Protein AF-A0A6M1T8C9-F1 (afdb_monomer_lite)

Foldseek 3Di:
DDDDDDDDDDDPDDPVDPLLVVLQVLFDFWDWDFFPPDDPLRAIWTKGKDWDDFPVLVVVLCVLVLWDKDKALDQDDPVVLVVQPDAHWEWHADPNGTITMRTRQANDDDDRQKGFNYDYRTITMITRHRVGSHDDDSVSSVVSSVSSVSVVVSVVDDD

Structure (mmCIF, N/CA/C/O backbone):
data_AF-A0A6M1T8C9-F1
#
_entry.id   AF-A0A6M1T8C9-F1
#
loop_
_atom_site.group_PDB
_atom_site.id
_atom_site.type_symbol
_atom_site.label_atom_id
_atom_site.label_alt_id
_atom_site.label_comp_id
_atom_site.label_asym_id
_atom_site.label_entity_id
_atom_site.label_seq_id
_atom_site.pdbx_PDB_ins_code
_atom_site.Cartn_x
_atom_site.Cartn_y
_atom_site.Cartn_z
_atom_site.occupancy
_atom_site.B_iso_or_equiv
_atom_site.auth_seq_id
_atom_site.auth_comp_id
_atom_site.auth_asym_id
_atom_site.auth_atom_id
_atom_site.pdbx_PDB_model_num
ATOM 1 N N . MET A 1 1 ? -17.489 -11.939 -17.399 1.00 35.53 1 MET A N 1
ATOM 2 C CA . MET A 1 1 ? -16.413 -10.933 -17.251 1.00 35.53 1 MET A CA 1
ATOM 3 C C . MET A 1 1 ? -16.174 -10.266 -18.598 1.00 35.53 1 MET A C 1
ATOM 5 O O . MET A 1 1 ? -15.927 -10.973 -19.564 1.00 35.53 1 MET A O 1
ATOM 9 N N . LYS A 1 2 ? -16.329 -8.940 -18.702 1.00 24.48 2 LYS A N 1
ATOM 10 C CA . LYS A 1 2 ? -16.014 -8.181 -19.925 1.00 24.48 2 LYS A CA 1
ATOM 11 C C . LYS A 1 2 ? -14.603 -7.609 -19.785 1.00 24.48 2 LYS A C 1
ATOM 13 O O . LYS A 1 2 ? -14.385 -6.742 -18.946 1.00 24.48 2 LYS A O 1
ATOM 18 N N . HIS A 1 3 ? -13.667 -8.097 -20.595 1.00 29.77 3 HIS A N 1
ATOM 19 C CA . HIS A 1 3 ? -12.339 -7.505 -20.734 1.00 29.77 3 HIS A CA 1
ATOM 20 C C . HIS A 1 3 ? -12.465 -6.183 -21.498 1.00 29.77 3 HIS A C 1
ATOM 22 O O . HIS A 1 3 ? -12.778 -6.169 -22.686 1.00 29.77 3 HIS A O 1
ATOM 28 N N . SER A 1 4 ? -12.275 -5.068 -20.794 1.00 25.89 4 SER A N 1
ATOM 29 C CA . SER A 1 4 ? -12.156 -3.742 -21.397 1.00 25.89 4 SER A CA 1
ATOM 30 C C . SER A 1 4 ? -10.699 -3.519 -21.789 1.00 25.89 4 SER A C 1
ATOM 32 O O . SER A 1 4 ? -9.836 -3.310 -20.937 1.00 25.89 4 SER A O 1
ATOM 34 N N . SER A 1 5 ? -10.419 -3.612 -23.084 1.00 34.19 5 SER A N 1
ATOM 35 C CA . SER A 1 5 ? -9.129 -3.281 -23.680 1.00 34.19 5 SER A CA 1
ATOM 36 C C . SER A 1 5 ? -8.913 -1.765 -23.596 1.00 34.19 5 SER A C 1
ATOM 38 O O . SER A 1 5 ? -9.526 -0.991 -24.335 1.00 34.19 5 SER A O 1
ATOM 40 N N . LYS A 1 6 ? -8.047 -1.318 -22.679 1.00 33.34 6 LYS A N 1
ATOM 41 C CA . LYS A 1 6 ? -7.634 0.089 -22.583 1.00 33.34 6 LYS A CA 1
ATOM 42 C C . LYS A 1 6 ? -6.724 0.440 -23.767 1.00 33.34 6 LYS A C 1
ATOM 44 O O . LYS A 1 6 ? -5.654 -0.138 -23.929 1.00 33.34 6 LYS A O 1
ATOM 49 N N . LYS A 1 7 ? -7.153 1.405 -24.588 1.00 33.34 7 LYS A N 1
ATOM 50 C CA . LYS A 1 7 ? -6.298 2.106 -25.560 1.00 33.34 7 LYS A CA 1
ATOM 51 C C . LYS A 1 7 ? -5.285 2.966 -24.797 1.00 33.34 7 LYS A C 1
ATOM 53 O O . LYS A 1 7 ? -5.693 3.763 -23.956 1.00 33.34 7 LYS A O 1
ATOM 58 N N . ILE A 1 8 ? -3.997 2.822 -25.108 1.00 42.84 8 ILE A N 1
ATOM 59 C CA . ILE A 1 8 ? -2.903 3.614 -24.527 1.00 42.84 8 ILE A CA 1
ATOM 60 C C . ILE A 1 8 ? -2.451 4.642 -25.573 1.00 42.84 8 ILE A C 1
ATOM 62 O O . ILE A 1 8 ? -2.119 4.278 -26.700 1.00 42.84 8 ILE A O 1
ATOM 66 N N . GLY A 1 9 ? -2.509 5.927 -25.213 1.00 33.22 9 GLY A N 1
ATOM 67 C CA . GLY A 1 9 ? -2.039 7.044 -26.033 1.00 33.22 9 GLY A CA 1
ATOM 68 C C . GLY A 1 9 ? -0.541 7.277 -25.837 1.00 33.22 9 GLY A C 1
ATOM 69 O O . GLY A 1 9 ? -0.069 7.347 -24.706 1.00 33.22 9 GLY A O 1
ATOM 70 N N . TYR A 1 10 ? 0.193 7.389 -26.943 1.00 40.75 10 TYR A N 1
ATOM 71 C CA . TYR A 1 10 ? 1.630 7.652 -26.971 1.00 40.75 10 TYR A CA 1
ATOM 72 C C . TYR A 1 10 ? 1.896 9.157 -26.822 1.00 40.75 10 TYR A C 1
ATOM 74 O O . TYR A 1 10 ? 1.686 9.924 -27.759 1.00 40.75 10 TYR A O 1
ATOM 82 N N . GLY A 1 11 ? 2.359 9.572 -25.642 1.00 33.78 11 GLY A N 1
ATOM 83 C CA . GLY A 1 11 ? 2.931 10.894 -25.377 1.00 33.78 11 GLY A CA 1
ATOM 84 C C . GLY A 1 11 ? 4.363 10.737 -24.865 1.00 33.78 11 GLY A C 1
ATOM 85 O O . GLY A 1 11 ? 4.616 9.888 -24.009 1.00 33.78 11 GLY A O 1
ATOM 86 N N . ALA A 1 12 ? 5.284 11.499 -25.455 1.00 37.22 12 ALA A N 1
ATOM 87 C CA . ALA A 1 12 ? 6.736 11.410 -25.306 1.00 37.22 12 ALA A CA 1
ATOM 88 C C . ALA A 1 12 ? 7.209 11.310 -23.842 1.00 37.22 12 ALA A C 1
ATOM 90 O O . ALA A 1 12 ? 6.843 12.135 -23.012 1.00 37.22 12 ALA A O 1
ATOM 91 N N . GLY A 1 13 ? 8.041 10.303 -23.548 1.00 43.50 13 GLY A N 1
ATOM 92 C CA . GLY A 1 13 ? 8.655 10.092 -22.229 1.00 43.50 13 GLY A CA 1
ATOM 93 C C . GLY A 1 13 ? 8.829 8.626 -21.819 1.00 43.50 13 GLY A C 1
ATOM 94 O O . GLY A 1 13 ? 9.592 8.336 -20.902 1.00 43.50 13 GLY A O 1
ATOM 95 N N . LEU A 1 14 ? 8.183 7.688 -22.515 1.00 48.03 14 LEU A N 1
ATOM 96 C CA . LEU A 1 14 ? 8.460 6.263 -22.357 1.00 48.03 14 LEU A CA 1
ATOM 97 C C . LEU A 1 14 ? 9.531 5.828 -23.358 1.00 48.03 14 LEU A C 1
ATOM 99 O O . LEU A 1 14 ? 9.243 5.666 -24.543 1.00 48.03 14 LEU A O 1
ATOM 103 N N . GLU A 1 15 ? 10.722 5.490 -22.875 1.00 50.66 15 GLU A N 1
ATOM 104 C CA . GLU A 1 15 ? 11.408 4.320 -23.429 1.00 50.66 15 GLU A CA 1
ATOM 105 C C . GLU A 1 15 ? 10.578 3.093 -23.018 1.00 50.66 15 GLU A C 1
ATOM 107 O O . GLU A 1 15 ? 10.900 2.385 -22.068 1.00 50.66 15 GLU A O 1
ATOM 112 N N . TYR A 1 16 ? 9.430 2.892 -23.676 1.00 57.94 16 TYR A N 1
ATOM 113 C CA . TYR A 1 16 ? 8.611 1.687 -23.534 1.00 57.94 16 TYR A CA 1
ATOM 114 C C . TYR A 1 16 ? 9.325 0.577 -24.297 1.00 57.94 16 TYR A C 1
ATOM 116 O O . TYR A 1 16 ? 8.931 0.200 -25.403 1.00 57.94 16 TYR A O 1
ATOM 124 N N . SER A 1 17 ? 10.455 0.127 -23.754 1.00 67.88 17 SER A N 1
ATOM 125 C CA . SER A 1 17 ? 11.139 -1.037 -24.295 1.00 67.88 17 SER A CA 1
ATOM 126 C C . SER A 1 17 ? 10.184 -2.231 -24.232 1.00 67.88 17 SER A C 1
ATOM 128 O O . SER A 1 17 ? 9.310 -2.314 -23.362 1.00 67.88 17 SER A O 1
ATOM 130 N N . SER A 1 18 ? 10.332 -3.159 -25.177 1.00 77.06 18 SER A N 1
ATOM 131 C CA . SER A 1 18 ? 9.607 -4.433 -25.138 1.00 77.06 18 SER A CA 1
ATOM 132 C C . SER A 1 18 ? 9.794 -5.130 -23.789 1.00 77.06 18 SER A C 1
ATOM 134 O O . SER A 1 18 ? 8.830 -5.634 -23.229 1.00 77.06 18 SER A O 1
ATOM 136 N N . GLU A 1 19 ? 10.996 -5.037 -23.222 1.00 82.38 19 GLU A N 1
ATOM 137 C CA . GLU A 1 19 ? 11.353 -5.565 -21.906 1.00 82.38 19 GLU A CA 1
ATOM 138 C C . GLU A 1 19 ? 10.519 -4.964 -20.763 1.00 82.38 19 GLU A C 1
ATOM 140 O O . GLU A 1 19 ? 9.981 -5.703 -19.938 1.00 82.38 19 GLU A O 1
ATOM 145 N N . LEU A 1 20 ? 10.352 -3.637 -20.725 1.00 82.75 20 LEU A N 1
ATOM 146 C CA . LEU A 1 20 ? 9.554 -2.974 -19.689 1.00 82.75 20 LEU A CA 1
ATOM 147 C C . LEU A 1 20 ? 8.096 -3.439 -19.749 1.00 82.75 20 LEU A C 1
ATOM 149 O O . LEU A 1 20 ? 7.484 -3.725 -18.720 1.00 82.75 20 LEU A O 1
ATOM 153 N N . ARG A 1 21 ? 7.552 -3.564 -20.963 1.00 82.12 21 ARG A N 1
ATOM 154 C CA . ARG A 1 21 ? 6.189 -4.055 -21.180 1.00 82.12 21 ARG A CA 1
ATOM 155 C C . ARG A 1 21 ? 6.034 -5.519 -20.772 1.00 82.12 21 ARG A C 1
ATOM 157 O O . ARG A 1 21 ? 5.098 -5.836 -20.051 1.00 82.12 21 ARG A O 1
ATOM 164 N N . GLU A 1 22 ? 6.950 -6.389 -21.188 1.00 87.81 22 GLU A N 1
ATOM 165 C CA . GLU A 1 22 ? 6.932 -7.818 -20.844 1.00 87.81 22 GLU A CA 1
ATOM 166 C C . GLU A 1 22 ? 7.002 -8.057 -19.334 1.00 87.81 22 GLU A C 1
ATOM 168 O O . GLU A 1 22 ? 6.397 -8.999 -18.820 1.00 87.81 22 GLU A O 1
ATOM 173 N N . LYS A 1 23 ? 7.736 -7.208 -18.611 1.00 88.50 23 LYS A N 1
ATOM 174 C CA . LYS A 1 23 ? 7.819 -7.254 -17.149 1.00 88.50 23 LYS A CA 1
ATOM 175 C C . LYS A 1 23 ? 6.569 -6.695 -16.487 1.00 88.50 23 LYS A C 1
ATOM 177 O O . LYS A 1 23 ? 6.067 -7.311 -15.554 1.00 88.50 23 LYS A O 1
ATOM 182 N N . LEU A 1 24 ? 6.028 -5.586 -16.989 1.00 88.75 24 LEU A N 1
ATOM 183 C CA . LEU A 1 24 ? 4.773 -5.030 -16.482 1.00 88.75 24 LEU A CA 1
ATOM 184 C C . LEU A 1 24 ? 3.597 -5.997 -16.681 1.00 88.75 24 LEU A C 1
ATOM 186 O O . LEU A 1 24 ? 2.758 -6.111 -15.797 1.00 88.75 24 LEU A O 1
ATOM 190 N N . ASP A 1 25 ? 3.557 -6.729 -17.797 1.00 89.88 25 ASP A N 1
ATOM 191 C CA . ASP A 1 25 ? 2.519 -7.731 -18.082 1.00 89.88 25 ASP A CA 1
ATOM 192 C C . ASP A 1 25 ? 2.554 -8.925 -17.097 1.00 89.88 25 ASP A C 1
ATOM 194 O O . ASP A 1 25 ? 1.596 -9.697 -17.024 1.00 89.88 25 ASP A O 1
ATOM 198 N N . GLN A 1 26 ? 3.634 -9.084 -16.319 1.00 92.56 26 GLN A N 1
ATOM 199 C CA . GLN A 1 26 ? 3.723 -10.067 -15.231 1.00 92.56 26 GLN A CA 1
ATOM 200 C C . GLN A 1 26 ? 3.116 -9.549 -13.921 1.00 92.56 26 GLN A C 1
ATOM 202 O O . GLN A 1 26 ? 2.774 -10.363 -13.056 1.00 92.56 26 GLN A O 1
ATOM 207 N N . CYS A 1 27 ? 2.966 -8.229 -13.770 1.00 90.62 27 CYS A N 1
ATOM 208 C CA . CYS A 1 27 ? 2.309 -7.644 -12.612 1.00 90.62 27 CYS A CA 1
ATOM 209 C C . CYS A 1 27 ? 0.808 -7.962 -12.644 1.00 90.62 27 CYS A C 1
ATOM 211 O O . CYS A 1 27 ? 0.119 -7.788 -13.649 1.00 90.62 27 CYS A O 1
ATOM 213 N N . ARG A 1 28 ? 0.286 -8.427 -11.514 1.00 89.50 28 ARG A N 1
ATOM 214 C CA . ARG A 1 28 ? -1.130 -8.724 -11.287 1.00 89.50 28 ARG A CA 1
ATOM 215 C C . ARG A 1 28 ? -1.875 -7.541 -10.690 1.00 89.50 28 ARG A C 1
ATOM 217 O O . ARG A 1 28 ? -3.022 -7.320 -11.072 1.00 89.50 28 ARG A O 1
ATOM 224 N N . TYR A 1 29 ? -1.260 -6.829 -9.744 1.00 89.00 29 TYR A N 1
ATOM 225 C CA . TYR A 1 29 ? -1.916 -5.717 -9.047 1.00 89.00 29 TYR A CA 1
ATOM 226 C C . TYR A 1 29 ? -1.466 -4.362 -9.577 1.00 89.00 29 TYR A C 1
ATOM 228 O O . TYR A 1 29 ? -2.289 -3.453 -9.701 1.00 89.00 29 TYR A O 1
ATOM 236 N N . PHE A 1 30 ? -0.182 -4.225 -9.913 1.00 90.94 30 PHE A N 1
ATOM 237 C CA . PHE A 1 30 ? 0.344 -2.965 -10.422 1.00 90.94 30 PHE A CA 1
ATOM 238 C C . PHE A 1 30 ? 0.027 -2.763 -11.902 1.00 90.94 30 PHE A C 1
ATOM 240 O O . PHE A 1 30 ? 0.194 -3.654 -12.731 1.00 90.94 30 PHE A O 1
ATOM 247 N N . TYR A 1 31 ? -0.382 -1.547 -12.245 1.00 89.88 31 TYR A N 1
ATOM 248 C CA . TYR A 1 31 ? -0.619 -1.108 -13.610 1.00 89.88 31 TYR A CA 1
ATOM 249 C C . TYR A 1 31 ? -0.063 0.296 -13.829 1.00 89.88 31 TYR A C 1
ATOM 251 O O . TYR A 1 31 ? 0.050 1.106 -12.910 1.00 89.88 31 TYR A O 1
ATOM 259 N N . LEU A 1 32 ? 0.238 0.611 -15.085 1.00 88.50 32 LEU A N 1
ATOM 260 C CA . LEU A 1 32 ? 0.682 1.944 -15.459 1.00 88.50 32 LEU A CA 1
ATOM 261 C C . LEU A 1 32 ? -0.520 2.862 -15.700 1.00 88.50 32 LEU A C 1
ATOM 263 O O . LEU A 1 32 ? -1.339 2.624 -16.594 1.00 88.50 32 LEU A O 1
ATOM 267 N N . LYS A 1 33 ? -0.627 3.939 -14.929 1.00 85.88 33 LYS A N 1
ATOM 268 C CA . LYS A 1 33 ? -1.546 5.039 -15.209 1.00 85.88 33 LYS A CA 1
ATOM 269 C C . LYS A 1 33 ? -0.854 6.024 -16.146 1.00 85.88 33 LYS A C 1
ATOM 271 O O . LYS A 1 33 ? 0.168 6.614 -15.805 1.00 85.88 33 LYS A O 1
ATOM 276 N N . SER A 1 34 ? -1.426 6.186 -17.337 1.00 74.88 34 SER A N 1
ATOM 277 C CA . SER A 1 34 ? -0.958 7.158 -18.323 1.00 74.88 34 SER A CA 1
ATOM 278 C C . SER A 1 34 ? -1.185 8.600 -17.852 1.00 74.88 34 SER A C 1
ATOM 280 O O . SER A 1 34 ? -2.177 8.862 -17.157 1.00 74.88 34 SER A O 1
ATOM 282 N N . PRO A 1 35 ? -0.330 9.541 -18.286 1.00 75.25 35 PRO A N 1
ATOM 283 C CA . PRO A 1 35 ? -0.509 10.955 -18.001 1.00 75.25 35 PRO A CA 1
ATOM 284 C C . PRO A 1 35 ? -1.843 11.464 -18.551 1.00 75.25 35 PRO A C 1
ATOM 286 O O . PRO A 1 35 ? -2.256 11.122 -19.663 1.00 75.25 35 PRO A O 1
ATOM 289 N N . ARG A 1 36 ? -2.538 12.297 -17.772 1.00 64.44 36 ARG A N 1
ATOM 290 C CA . ARG A 1 36 ? -3.797 12.936 -18.180 1.00 64.44 36 ARG A CA 1
ATOM 291 C C . ARG A 1 36 ? -3.482 14.227 -18.930 1.00 64.44 36 ARG A C 1
ATOM 293 O O . ARG A 1 36 ? -3.796 15.291 -18.427 1.00 64.44 36 ARG A O 1
ATOM 300 N N . GLY A 1 37 ? -2.829 14.102 -20.088 1.00 57.66 37 GLY A N 1
ATOM 301 C CA . GLY A 1 37 ? -2.229 15.208 -20.841 1.00 57.66 37 GLY A CA 1
ATOM 302 C C . GLY A 1 37 ? -2.920 16.564 -20.657 1.00 57.66 37 GLY A C 1
ATOM 303 O O . GLY A 1 37 ? -4.017 16.783 -21.165 1.00 57.66 37 GLY A O 1
ATOM 304 N N . GLY A 1 38 ? -2.255 17.457 -19.927 1.00 56.28 38 GLY A N 1
ATOM 305 C CA . GLY A 1 38 ? -2.692 18.835 -19.709 1.00 56.28 38 GLY A CA 1
ATOM 306 C C . GLY A 1 38 ? -1.630 19.718 -19.050 1.00 56.28 38 GLY A C 1
ATOM 307 O O . GLY A 1 38 ? -1.652 20.934 -19.241 1.00 56.28 38 GLY A O 1
ATOM 308 N N . HIS A 1 39 ? -0.659 19.131 -18.345 1.00 53.28 39 HIS A N 1
ATOM 309 C CA . HIS A 1 39 ? 0.408 19.862 -17.666 1.00 53.28 39 HIS A CA 1
ATOM 310 C C . HIS A 1 39 ? 1.796 19.267 -17.942 1.00 53.28 39 HIS A C 1
ATOM 312 O O . HIS A 1 39 ? 1.957 18.063 -18.121 1.00 53.28 39 HIS A O 1
ATOM 318 N N . PHE A 1 40 ? 2.829 20.120 -17.912 1.00 50.84 40 PHE A N 1
ATOM 319 C CA . PHE A 1 40 ? 4.247 19.744 -18.067 1.00 50.84 40 PHE A CA 1
ATOM 320 C C . PHE A 1 40 ? 4.749 18.729 -17.017 1.00 50.84 40 PHE A C 1
ATOM 322 O O . PHE A 1 40 ? 5.853 18.213 -17.156 1.00 50.84 40 PHE A O 1
ATOM 329 N N . ASN A 1 41 ? 3.923 18.422 -16.010 1.00 53.44 41 ASN A N 1
ATOM 330 C CA . ASN A 1 41 ? 4.202 17.501 -14.916 1.00 53.44 41 ASN A CA 1
ATOM 331 C C . ASN A 1 41 ? 3.307 16.241 -14.931 1.00 53.44 41 ASN A C 1
ATOM 333 O O . ASN A 1 41 ? 3.211 15.541 -13.924 1.00 53.44 41 ASN A O 1
ATOM 337 N N . ASP A 1 42 ? 2.629 15.933 -16.038 1.00 63.62 42 ASP A N 1
ATOM 338 C CA . ASP A 1 42 ? 1.867 14.688 -16.126 1.00 63.62 42 ASP A CA 1
ATOM 339 C C . ASP A 1 42 ? 2.805 13.547 -16.526 1.00 63.62 42 ASP A C 1
ATOM 341 O O . ASP A 1 42 ? 3.155 13.374 -17.695 1.00 63.62 42 ASP A O 1
ATOM 345 N N . GLY A 1 43 ? 3.232 12.779 -15.532 1.00 72.38 43 GLY A N 1
ATOM 346 C CA . GLY A 1 43 ? 4.038 11.584 -15.707 1.00 72.38 43 GLY A CA 1
ATOM 347 C C . GLY A 1 43 ? 3.255 10.284 -15.763 1.00 72.38 43 GLY A C 1
ATOM 348 O O . GLY A 1 43 ? 2.029 10.256 -15.638 1.00 72.38 43 GLY A O 1
ATOM 349 N N . TYR A 1 44 ? 3.990 9.185 -15.923 1.00 80.56 44 TYR A N 1
ATOM 350 C CA . TYR A 1 44 ? 3.445 7.851 -15.700 1.00 80.56 44 TYR A CA 1
ATOM 351 C C . TYR A 1 44 ? 3.536 7.490 -14.218 1.00 80.56 44 TYR A C 1
ATOM 353 O O . TYR A 1 44 ? 4.573 7.696 -13.594 1.00 80.56 44 TYR A O 1
ATOM 361 N N . GLU A 1 45 ? 2.470 6.905 -13.678 1.00 86.62 45 GLU A N 1
ATOM 362 C CA . GLU A 1 45 ? 2.437 6.388 -12.306 1.00 86.62 45 GLU A CA 1
ATOM 363 C C . GLU A 1 45 ? 2.254 4.867 -12.343 1.00 86.62 45 GLU A C 1
ATOM 365 O O . GLU A 1 45 ? 1.357 4.365 -13.025 1.00 86.62 45 GLU A O 1
ATOM 370 N N . LEU A 1 46 ? 3.087 4.130 -11.614 1.00 89.12 46 LEU A N 1
ATOM 371 C CA . LEU A 1 46 ? 2.921 2.701 -11.368 1.00 89.12 46 LEU A CA 1
ATOM 372 C C . LEU A 1 46 ? 2.026 2.541 -10.140 1.00 89.12 46 LEU A C 1
ATOM 374 O O 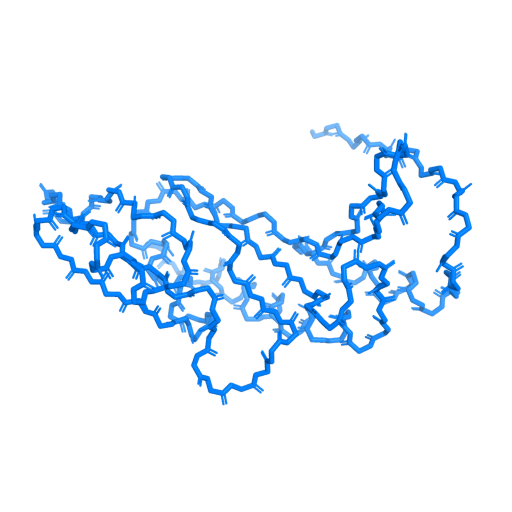. LEU A 1 46 ? 2.437 2.873 -9.034 1.00 89.12 46 LEU A O 1
ATOM 378 N N . ILE A 1 47 ? 0.792 2.084 -10.331 1.00 90.62 47 ILE A N 1
ATOM 379 C CA . ILE A 1 47 ? -0.250 2.099 -9.297 1.00 90.62 47 ILE A CA 1
ATOM 380 C C . ILE A 1 47 ? -0.737 0.687 -9.020 1.00 90.62 47 ILE A C 1
ATOM 382 O O . ILE A 1 47 ? -1.022 -0.037 -9.968 1.00 90.62 47 ILE A O 1
ATOM 386 N N . ALA A 1 48 ? -0.926 0.337 -7.749 1.00 91.25 48 ALA A N 1
ATOM 387 C CA . ALA A 1 48 ? -1.772 -0.787 -7.357 1.00 91.25 48 ALA A CA 1
ATOM 388 C C . ALA A 1 48 ? -2.952 -0.286 -6.522 1.00 91.25 48 ALA A C 1
ATOM 390 O O . ALA A 1 48 ? -2.764 0.388 -5.512 1.00 91.25 48 ALA A O 1
ATOM 391 N N . ASP A 1 49 ? -4.157 -0.644 -6.955 1.00 91.19 49 ASP A N 1
ATOM 392 C CA . ASP A 1 49 ? -5.406 -0.420 -6.231 1.00 91.19 49 ASP A CA 1
ATOM 393 C C . ASP A 1 49 ? -5.875 -1.763 -5.694 1.00 91.19 49 ASP A C 1
ATOM 395 O O . ASP A 1 49 ? -6.276 -2.635 -6.469 1.00 91.19 49 ASP A O 1
ATOM 399 N N . ILE A 1 50 ? -5.795 -1.948 -4.379 1.00 89.38 50 ILE A N 1
ATOM 400 C CA . ILE A 1 50 ? -6.093 -3.235 -3.762 1.00 89.38 50 ILE A CA 1
ATOM 401 C C . ILE A 1 50 ? -7.317 -3.072 -2.871 1.00 89.38 50 ILE A C 1
ATOM 403 O O . ILE A 1 50 ? -7.301 -2.318 -1.900 1.00 89.38 50 ILE A O 1
ATOM 407 N N . VAL A 1 51 ? -8.381 -3.775 -3.247 1.00 90.31 51 VAL A N 1
ATOM 408 C CA . VAL A 1 51 ? -9.651 -3.800 -2.520 1.00 90.31 51 VAL A CA 1
ATOM 409 C C . VAL A 1 51 ? -9.587 -4.854 -1.421 1.00 90.31 51 VAL A C 1
ATOM 411 O O . VAL A 1 51 ? -9.049 -5.943 -1.641 1.00 90.31 51 VAL A O 1
ATOM 414 N N . TYR A 1 52 ? -10.166 -4.541 -0.268 1.00 88.19 52 TYR A N 1
ATOM 415 C CA . TYR A 1 52 ? -10.370 -5.471 0.842 1.00 88.19 52 TYR A CA 1
ATOM 416 C C . TYR A 1 52 ? -11.830 -5.464 1.298 1.00 88.19 52 TYR A C 1
ATOM 418 O O . TYR A 1 52 ? -12.591 -4.541 1.032 1.00 88.19 52 TYR A O 1
ATOM 426 N N . GLU A 1 53 ? -12.222 -6.532 1.978 1.00 88.75 53 GLU A N 1
ATOM 427 C CA . GLU A 1 53 ? -13.595 -6.829 2.377 1.00 88.75 53 GLU A CA 1
ATOM 428 C C . GLU A 1 53 ? -13.908 -6.337 3.790 1.00 88.75 53 GLU A C 1
ATOM 430 O O . GLU A 1 53 ? -15.061 -6.058 4.112 1.00 88.75 53 GLU A O 1
ATOM 435 N N . ASN A 1 54 ? -12.896 -6.263 4.657 1.00 89.50 54 ASN A N 1
ATOM 436 C CA . ASN A 1 54 ? -13.055 -5.862 6.050 1.00 89.50 54 ASN A CA 1
ATOM 437 C C . ASN A 1 54 ? -11.749 -5.312 6.641 1.00 89.50 54 ASN A C 1
ATOM 439 O O . ASN A 1 54 ? -10.665 -5.434 6.066 1.00 89.50 54 ASN A O 1
ATOM 443 N N . SER A 1 55 ? -11.860 -4.711 7.826 1.00 91.12 55 SER A N 1
ATOM 444 C CA . SER A 1 55 ? -10.734 -4.080 8.515 1.00 91.12 55 SER A CA 1
ATOM 445 C C . SER A 1 55 ? -9.635 -5.069 8.911 1.00 91.12 55 SER A C 1
ATOM 447 O O . SER A 1 55 ? -8.464 -4.706 8.860 1.00 91.12 55 SER A O 1
ATOM 449 N N . SER A 1 56 ? -9.966 -6.324 9.232 1.00 90.31 56 SER A N 1
ATOM 450 C CA . SER A 1 56 ? -8.961 -7.356 9.531 1.00 90.31 56 SER A CA 1
ATOM 451 C C . SER A 1 56 ? -8.094 -7.674 8.310 1.00 90.31 56 SER A C 1
ATOM 453 O O . SER A 1 56 ? -6.872 -7.791 8.426 1.00 90.31 56 SER A O 1
ATOM 455 N N . GLN A 1 57 ? -8.697 -7.752 7.120 1.00 88.94 57 GLN A N 1
ATOM 456 C CA . GLN A 1 57 ? -7.956 -7.931 5.872 1.00 88.94 57 GLN A CA 1
ATOM 457 C C . GLN A 1 57 ? -7.061 -6.723 5.573 1.00 88.94 57 GLN A C 1
ATOM 459 O O . GLN A 1 57 ? -5.905 -6.917 5.201 1.00 88.94 57 GLN A O 1
ATOM 464 N N . LEU A 1 58 ? -7.550 -5.496 5.788 1.00 90.44 58 LEU A N 1
ATOM 465 C CA . LEU A 1 58 ? -6.738 -4.283 5.656 1.00 90.44 58 LEU A CA 1
ATOM 466 C C . LEU A 1 58 ? -5.501 -4.325 6.565 1.00 90.44 58 LEU A C 1
ATOM 468 O O . LEU A 1 58 ? -4.396 -4.089 6.084 1.00 90.44 58 LEU A O 1
ATOM 472 N N . LEU A 1 59 ? -5.656 -4.657 7.851 1.00 91.38 59 LEU A N 1
ATOM 473 C CA . LEU A 1 59 ? -4.511 -4.743 8.768 1.00 91.38 59 LEU A CA 1
ATOM 474 C C . LEU A 1 59 ? -3.509 -5.818 8.334 1.00 91.38 59 LEU A C 1
ATOM 476 O O . LEU A 1 59 ? -2.314 -5.548 8.263 1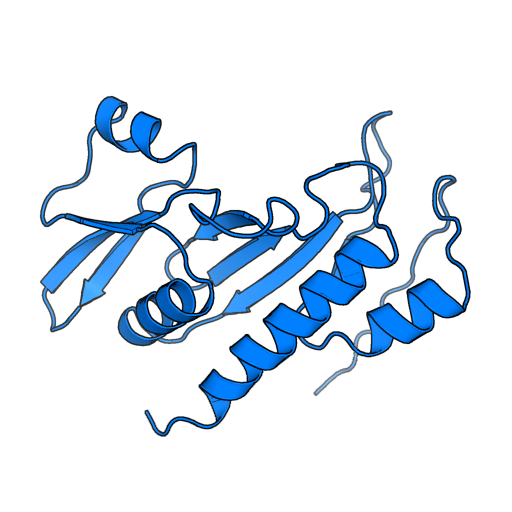.00 91.38 59 LEU A O 1
ATOM 480 N N . THR A 1 60 ? -4.002 -6.993 7.932 1.00 89.62 60 THR A N 1
ATOM 481 C CA . THR A 1 60 ? -3.151 -8.075 7.406 1.00 89.62 60 THR A CA 1
ATOM 482 C C . THR A 1 60 ? -2.359 -7.615 6.178 1.00 89.62 60 THR A C 1
ATOM 484 O O . THR A 1 60 ? -1.183 -7.942 6.018 1.00 89.62 60 THR A O 1
ATOM 487 N N . MET A 1 61 ? -2.987 -6.836 5.295 1.00 87.50 61 MET A N 1
ATOM 488 C CA . MET A 1 61 ? -2.311 -6.254 4.139 1.00 87.50 61 MET A CA 1
ATOM 489 C C . MET A 1 61 ? -1.230 -5.260 4.559 1.00 87.50 61 MET A C 1
ATOM 491 O O . MET A 1 61 ? -0.124 -5.330 4.031 1.00 87.50 61 MET A O 1
ATOM 495 N N . LEU A 1 62 ? -1.516 -4.364 5.506 1.00 88.56 62 LEU A N 1
ATOM 496 C CA . LEU A 1 62 ? -0.537 -3.398 6.011 1.00 88.56 62 LEU A CA 1
ATOM 497 C C . LEU A 1 62 ? 0.679 -4.088 6.641 1.00 88.56 62 LEU A C 1
ATOM 499 O O . LEU A 1 62 ? 1.806 -3.681 6.362 1.00 88.56 62 LEU A O 1
ATOM 503 N N . ASP A 1 63 ? 0.469 -5.169 7.394 1.00 87.94 63 ASP A N 1
ATOM 504 C CA . ASP A 1 63 ? 1.553 -5.970 7.973 1.00 87.94 63 ASP A CA 1
ATOM 505 C C . ASP A 1 63 ? 2.454 -6.583 6.887 1.00 87.94 63 ASP A C 1
ATOM 507 O O . ASP A 1 63 ? 3.680 -6.515 6.970 1.00 87.94 63 ASP A O 1
ATOM 511 N N . ILE A 1 64 ? 1.865 -7.141 5.824 1.00 83.88 64 ILE A N 1
ATOM 512 C CA . ILE A 1 64 ? 2.607 -7.736 4.695 1.00 83.88 64 ILE A CA 1
ATOM 513 C C . ILE A 1 64 ? 3.377 -6.691 3.892 1.00 83.88 64 ILE A C 1
ATOM 515 O O . ILE A 1 64 ? 4.476 -6.957 3.393 1.00 83.88 64 ILE A O 1
ATOM 519 N N . LEU A 1 65 ? 2.788 -5.507 3.745 1.00 83.12 65 LEU A N 1
ATOM 520 C CA . LEU A 1 65 ? 3.433 -4.358 3.120 1.00 83.12 65 LEU A CA 1
ATOM 521 C C . LEU A 1 65 ? 4.542 -3.769 4.002 1.00 83.12 65 LEU A C 1
ATOM 523 O O . LEU A 1 65 ? 5.242 -2.864 3.544 1.00 83.12 65 LEU A O 1
ATOM 527 N N . GLU A 1 66 ? 4.715 -4.287 5.225 1.00 84.31 66 GLU A N 1
ATOM 528 C CA . GLU A 1 66 ? 5.642 -3.783 6.239 1.00 84.31 66 GLU A CA 1
ATOM 529 C C . GLU A 1 66 ? 5.385 -2.288 6.523 1.00 84.31 66 GLU A C 1
ATOM 531 O O . GLU A 1 66 ? 6.308 -1.499 6.744 1.00 84.31 66 GLU A O 1
ATOM 536 N N . ALA A 1 67 ? 4.111 -1.886 6.467 1.00 84.00 67 ALA A N 1
ATOM 537 C CA . ALA A 1 67 ? 3.677 -0.517 6.684 1.00 84.00 67 ALA A CA 1
ATOM 538 C C . ALA A 1 67 ? 3.758 -0.155 8.171 1.00 84.00 67 ALA A C 1
ATOM 540 O O . ALA A 1 67 ? 3.385 -0.937 9.041 1.00 84.00 67 ALA A O 1
ATOM 541 N N . ASP A 1 68 ? 4.199 1.065 8.466 1.00 85.56 68 ASP A N 1
ATOM 542 C CA . ASP A 1 68 ? 4.123 1.614 9.819 1.00 85.56 68 ASP A CA 1
ATOM 543 C C . ASP A 1 68 ? 2.732 2.214 10.024 1.00 85.56 68 ASP A C 1
ATOM 545 O O . ASP A 1 68 ? 2.377 3.192 9.365 1.00 85.56 68 ASP A O 1
ATOM 549 N N . TYR A 1 69 ? 1.933 1.619 10.904 1.00 88.38 69 TYR A N 1
ATOM 550 C CA . TYR A 1 69 ? 0.607 2.119 11.237 1.00 88.38 69 TYR A CA 1
ATOM 551 C C . TYR A 1 69 ? 0.335 2.039 12.739 1.00 88.38 69 TYR A C 1
ATOM 553 O O . TYR A 1 69 ? 0.967 1.288 13.481 1.00 88.38 69 TYR A O 1
ATOM 561 N N . SER A 1 70 ? -0.624 2.836 13.197 1.00 89.75 70 SER A N 1
ATOM 562 C CA . SER A 1 70 ? -1.124 2.799 14.566 1.00 89.75 70 SER A CA 1
ATOM 563 C C . SER A 1 70 ? -2.646 2.824 14.601 1.00 89.75 70 SER A C 1
ATOM 565 O O . SER A 1 70 ? -3.312 3.302 13.679 1.00 89.75 70 SER A O 1
ATOM 567 N N . LEU A 1 71 ? -3.188 2.278 15.686 1.00 91.81 71 LEU A N 1
ATOM 568 C CA . LEU A 1 71 ? -4.614 2.249 15.977 1.00 91.81 71 LEU A CA 1
ATOM 569 C C . LEU A 1 71 ? -4.894 3.143 17.181 1.00 91.81 71 LEU A C 1
ATOM 571 O O . LEU A 1 71 ? -4.170 3.108 18.177 1.00 91.81 71 LEU A O 1
ATOM 575 N N . SER A 1 72 ? -5.952 3.940 17.088 1.00 90.50 72 SER A N 1
ATOM 576 C CA . SER A 1 72 ? -6.381 4.856 18.140 1.00 90.50 72 SER A CA 1
ATOM 577 C C . SER A 1 72 ? -7.882 4.740 18.378 1.00 90.50 72 SER A C 1
ATOM 579 O O . SER A 1 72 ? -8.668 4.745 17.436 1.00 90.50 72 SER A O 1
ATOM 581 N N . ALA A 1 73 ? -8.307 4.703 19.640 1.00 91.69 73 ALA A N 1
ATOM 582 C CA . ALA A 1 73 ? -9.730 4.746 19.990 1.00 91.69 73 ALA A CA 1
ATOM 583 C C . ALA A 1 73 ? -10.366 6.119 19.695 1.00 91.69 73 ALA A C 1
ATOM 585 O O . ALA A 1 73 ? -11.576 6.236 19.515 1.00 91.69 73 ALA A O 1
ATOM 586 N N . THR A 1 74 ? -9.556 7.178 19.634 1.00 91.06 74 THR A N 1
ATOM 587 C CA . THR A 1 74 ? -10.010 8.548 19.375 1.00 91.06 74 THR A CA 1
ATOM 588 C C . THR A 1 74 ? -9.513 9.049 18.032 1.00 91.06 74 THR A C 1
ATOM 590 O O . THR A 1 74 ? -8.382 8.763 17.632 1.00 91.06 74 THR A O 1
ATOM 593 N N . LYS A 1 75 ? -10.336 9.859 17.358 1.00 90.56 75 LYS A N 1
ATOM 594 C CA . LYS A 1 75 ? -9.937 10.514 16.113 1.00 90.56 75 LYS A CA 1
ATOM 595 C C . LYS A 1 75 ? -8.693 11.373 16.357 1.00 90.56 75 LYS A C 1
ATOM 597 O O . LYS A 1 75 ? -8.760 12.254 17.217 1.00 90.56 75 LYS A O 1
ATOM 602 N N . PRO A 1 76 ? -7.595 11.158 15.618 1.00 86.38 76 PRO A N 1
ATOM 603 C CA . PRO A 1 76 ? -6.384 11.938 15.811 1.00 86.38 76 PRO A CA 1
ATOM 604 C C . PRO A 1 76 ? -6.603 13.395 15.400 1.00 86.38 76 PRO A C 1
ATOM 606 O O . PRO A 1 76 ? -7.333 13.708 14.451 1.00 86.38 76 PRO A O 1
ATOM 609 N N . SER A 1 77 ? -5.946 14.294 16.121 1.00 86.56 77 SER A N 1
ATOM 610 C CA . SER A 1 77 ? -5.834 15.702 15.758 1.00 86.56 77 SER A CA 1
ATOM 611 C C . SER A 1 77 ? -5.007 15.885 14.481 1.00 86.56 77 SER A C 1
ATOM 613 O O . SER A 1 77 ? -4.264 14.998 14.059 1.00 86.56 77 SER A O 1
ATOM 615 N N . ILE A 1 78 ? -5.090 17.075 13.878 1.00 80.12 78 ILE A N 1
ATOM 616 C CA . ILE A 1 78 ? -4.268 17.439 12.711 1.00 80.12 78 ILE A CA 1
ATOM 617 C C . ILE A 1 78 ? -2.774 17.262 13.027 1.00 80.12 78 ILE A C 1
ATOM 619 O O . ILE A 1 78 ? -2.057 16.642 12.254 1.00 80.12 78 ILE A O 1
ATOM 623 N N . ALA A 1 79 ? -2.329 17.712 14.203 1.00 79.50 79 ALA A N 1
ATOM 624 C CA . ALA A 1 79 ? -0.930 17.614 14.613 1.00 79.50 79 ALA A CA 1
ATOM 625 C C . ALA A 1 79 ? -0.451 16.163 14.812 1.00 79.50 79 ALA A C 1
ATOM 627 O O . ALA A 1 79 ? 0.721 15.859 14.597 1.00 79.50 79 ALA A O 1
ATOM 628 N N . GLU A 1 80 ? -1.335 15.258 15.237 1.00 77.00 80 GLU A N 1
ATOM 629 C CA . GLU A 1 80 ? -1.023 13.826 15.306 1.00 77.00 80 GLU A CA 1
ATOM 630 C C . GLU A 1 80 ? -0.963 13.208 13.913 1.00 77.00 80 GLU A C 1
ATOM 632 O O . GLU A 1 80 ? -0.056 12.427 13.642 1.00 77.00 80 GLU A O 1
ATOM 637 N N . ASN A 1 81 ? -1.861 13.612 13.013 1.00 77.44 81 ASN A N 1
ATOM 638 C CA . ASN A 1 81 ? -1.858 13.168 11.624 1.00 77.44 81 ASN A CA 1
ATOM 639 C C . ASN A 1 81 ? -0.610 13.627 10.850 1.00 77.44 81 ASN A C 1
ATOM 641 O O . ASN A 1 81 ? -0.059 12.868 10.054 1.00 77.44 81 ASN A O 1
ATOM 645 N N . ASP A 1 82 ? -0.117 14.837 11.118 1.00 77.88 82 ASP A N 1
ATOM 646 C CA . ASP A 1 82 ? 1.079 15.382 10.466 1.00 77.88 82 ASP A CA 1
ATOM 647 C C . ASP A 1 82 ? 2.334 14.533 10.742 1.00 77.88 82 ASP A C 1
ATOM 649 O O . ASP A 1 82 ? 3.232 14.461 9.901 1.00 77.88 82 ASP A O 1
ATOM 653 N N . LYS A 1 83 ? 2.378 13.801 11.868 1.00 72.19 83 LYS A N 1
ATOM 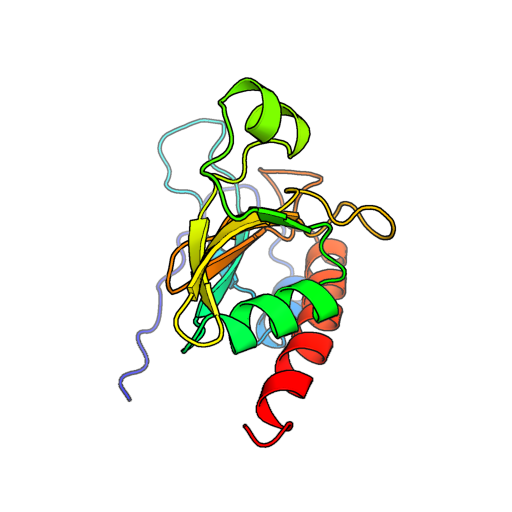654 C CA . LYS A 1 83 ? 3.465 12.852 12.180 1.00 72.19 83 LYS A CA 1
ATOM 655 C C . LYS A 1 83 ? 3.484 11.622 11.265 1.00 72.19 83 LYS A C 1
ATOM 657 O O . LYS A 1 83 ? 4.530 10.991 11.142 1.00 72.19 83 LYS A O 1
ATOM 662 N N . TYR A 1 84 ? 2.358 11.279 10.638 1.00 67.12 84 TYR A N 1
ATOM 663 C CA . TYR A 1 84 ? 2.203 10.103 9.772 1.00 67.12 84 TYR A CA 1
ATOM 664 C C . TYR A 1 84 ? 2.309 10.435 8.273 1.00 67.12 84 TYR A C 1
ATOM 666 O O . TYR A 1 84 ? 2.093 9.570 7.428 1.00 67.12 84 TYR A O 1
ATOM 674 N N . CYS A 1 85 ? 2.724 11.660 7.927 1.00 62.78 85 CYS A N 1
ATOM 675 C CA . CYS A 1 85 ? 3.006 12.082 6.553 1.00 62.78 85 CYS A CA 1
ATOM 676 C C . CYS A 1 85 ? 1.841 11.822 5.572 1.00 62.78 85 CYS A C 1
ATOM 678 O O . CYS A 1 85 ? 1.977 11.054 4.631 1.00 62.78 85 CYS A O 1
ATOM 680 N N . TYR A 1 86 ? 0.728 12.543 5.743 1.00 65.31 86 TYR A N 1
ATOM 681 C CA . TYR A 1 86 ? -0.322 12.787 4.731 1.00 65.31 86 TYR A CA 1
ATOM 682 C C . TYR A 1 86 ? -1.311 11.670 4.354 1.00 65.31 86 TYR A C 1
ATOM 684 O O . TYR A 1 86 ? -2.282 11.983 3.661 1.00 65.31 86 TYR A O 1
ATOM 692 N N . CYS A 1 87 ? -1.192 10.428 4.830 1.00 73.81 87 CYS A N 1
ATOM 693 C CA . CYS A 1 87 ? -2.343 9.521 4.732 1.00 73.81 87 CYS A CA 1
ATOM 694 C C . CYS A 1 87 ? -3.448 10.008 5.676 1.00 73.81 87 CYS A C 1
ATOM 696 O O . CYS A 1 87 ? -3.220 10.215 6.865 1.00 73.81 87 CYS A O 1
ATOM 698 N N . ARG A 1 88 ? -4.654 10.228 5.145 1.00 81.38 88 ARG A N 1
ATOM 699 C CA . ARG A 1 88 ? -5.810 10.622 5.958 1.00 81.38 88 ARG A CA 1
ATOM 700 C C . ARG A 1 88 ? -6.132 9.498 6.959 1.00 81.38 88 ARG A C 1
ATOM 702 O O . ARG A 1 88 ? -6.164 8.345 6.535 1.00 81.38 88 ARG A O 1
ATOM 709 N N . PRO A 1 89 ? -6.454 9.806 8.229 1.00 87.75 89 PRO A N 1
ATOM 710 C CA . PRO A 1 89 ? -6.904 8.799 9.178 1.00 87.75 89 PRO A CA 1
ATOM 711 C C . PRO A 1 89 ? -8.195 8.152 8.689 1.00 87.75 89 PRO A C 1
ATOM 713 O O . PRO A 1 89 ? -9.129 8.855 8.277 1.00 87.75 89 PRO A O 1
ATOM 716 N N . VAL A 1 90 ? -8.249 6.830 8.770 1.00 89.50 90 VAL A N 1
ATOM 717 C CA . VAL A 1 90 ? -9.395 6.029 8.338 1.00 89.50 90 VAL A CA 1
ATOM 718 C C . VAL A 1 90 ? -10.095 5.472 9.563 1.00 89.50 90 VAL A C 1
ATOM 720 O O . VAL A 1 90 ? -9.454 4.946 10.466 1.00 89.50 90 VAL A O 1
ATOM 723 N N . GLU A 1 91 ? -11.414 5.592 9.598 1.00 92.44 91 GLU A N 1
ATOM 724 C CA . GLU A 1 91 ? -12.234 4.919 10.597 1.00 92.44 91 GLU A CA 1
ATOM 725 C C . GLU A 1 91 ? -12.468 3.472 10.151 1.00 92.44 91 GLU A C 1
ATOM 727 O O . GLU A 1 91 ? -12.924 3.231 9.035 1.00 92.44 91 GLU A O 1
ATOM 732 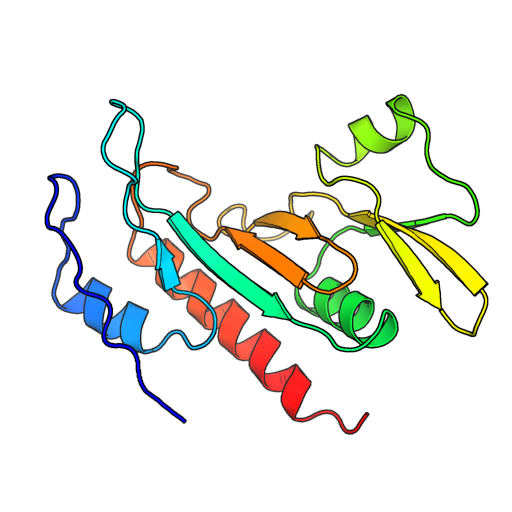N N . ILE A 1 92 ? -12.124 2.512 11.003 1.00 91.94 92 ILE A N 1
ATOM 733 C CA . ILE A 1 92 ? -12.232 1.078 10.732 1.00 91.94 92 ILE A CA 1
ATOM 734 C C . ILE A 1 92 ? -13.012 0.384 11.852 1.00 91.94 92 ILE A C 1
ATOM 736 O O . ILE A 1 92 ? -13.064 0.880 12.979 1.00 91.94 92 ILE A O 1
ATOM 740 N N . SER A 1 93 ? -13.614 -0.769 11.551 1.00 91.31 93 SER A N 1
ATOM 741 C CA . SER A 1 93 ? -14.358 -1.563 12.532 1.00 91.31 93 SER A CA 1
ATOM 742 C C . SER A 1 93 ? -13.635 -2.874 12.814 1.00 91.31 93 SER A C 1
ATOM 744 O O . SER A 1 93 ? -13.524 -3.732 11.940 1.00 91.31 93 SER A O 1
ATOM 746 N N . LEU A 1 94 ? -13.154 -3.035 14.044 1.00 87.88 94 LEU A N 1
ATOM 747 C CA . LEU A 1 94 ? -12.461 -4.232 14.520 1.00 87.88 94 LEU A CA 1
ATOM 748 C C . LEU A 1 94 ? -13.211 -4.771 15.731 1.00 87.88 94 LEU A C 1
ATOM 750 O O . LEU A 1 94 ? -13.480 -4.028 16.667 1.00 87.88 94 LEU A O 1
ATOM 754 N N . ASP A 1 95 ? -13.606 -6.043 15.695 1.00 86.44 95 ASP A N 1
ATOM 755 C CA . ASP A 1 95 ? -14.308 -6.711 16.801 1.00 86.44 95 ASP A CA 1
ATOM 756 C C . ASP A 1 95 ? -15.548 -5.959 17.329 1.00 86.44 95 ASP A C 1
ATOM 758 O O . ASP A 1 95 ? -15.890 -6.033 18.508 1.00 86.44 95 ASP A O 1
ATOM 762 N N . LYS A 1 96 ? -16.277 -5.280 16.428 1.00 85.69 96 LYS A N 1
ATOM 763 C CA . LYS A 1 96 ? -17.449 -4.419 16.715 1.00 85.69 96 LYS A CA 1
ATOM 764 C C . LYS A 1 96 ? -17.125 -3.114 17.448 1.00 85.69 96 LYS A C 1
ATOM 766 O O . LYS A 1 96 ? -18.048 -2.396 17.829 1.00 85.69 96 LYS A O 1
ATOM 771 N N . GLU A 1 97 ? -15.851 -2.779 17.597 1.00 91.62 97 GLU A N 1
ATOM 772 C CA . GLU A 1 97 ? -15.395 -1.475 18.057 1.00 91.62 97 GLU A CA 1
ATOM 773 C C . GLU A 1 97 ? -14.926 -0.623 16.876 1.00 91.62 97 GLU A C 1
ATOM 775 O O . GLU A 1 97 ? -14.365 -1.112 15.893 1.00 91.62 97 GLU A O 1
ATOM 780 N N . THR A 1 98 ? -15.180 0.678 16.970 1.00 93.44 98 THR A N 1
ATOM 781 C CA . THR A 1 98 ? -14.668 1.663 16.020 1.00 93.44 98 THR A CA 1
ATOM 782 C C . THR A 1 98 ? -13.275 2.101 16.451 1.00 93.44 98 THR A C 1
ATOM 784 O O . THR A 1 98 ? -13.083 2.528 17.590 1.00 93.44 98 THR A O 1
ATOM 787 N N . GLN A 1 99 ? -12.318 2.066 15.527 1.00 93.69 99 GLN A N 1
ATOM 788 C CA . GLN A 1 99 ? -10.960 2.560 15.737 1.00 93.69 99 GLN A CA 1
ATOM 789 C C . GLN A 1 99 ? -10.515 3.458 14.581 1.00 93.69 99 GLN A C 1
ATOM 791 O O . GLN A 1 99 ? -10.999 3.354 13.457 1.00 93.69 99 GLN A O 1
ATOM 796 N N . TRP A 1 100 ? -9.573 4.351 14.861 1.00 92.00 100 TRP A N 1
ATOM 797 C CA . TRP A 1 100 ? -8.923 5.209 13.881 1.00 92.00 100 TRP A CA 1
ATOM 798 C C . TRP A 1 100 ? -7.563 4.635 13.519 1.00 92.00 100 TRP A C 1
ATOM 800 O O . TRP A 1 100 ? -6.677 4.530 14.365 1.00 92.00 100 TRP A O 1
ATOM 810 N N . LEU A 1 101 ? -7.410 4.295 12.248 1.00 91.38 101 LEU A N 1
ATOM 811 C CA . LEU A 1 101 ? -6.180 3.824 11.645 1.00 91.38 101 LEU A CA 1
ATOM 812 C C . LEU A 1 101 ? -5.374 5.012 11.117 1.00 91.38 101 LEU A C 1
ATOM 814 O O . LEU A 1 101 ? -5.852 5.783 10.278 1.00 91.38 101 LEU A O 1
ATOM 818 N N . LEU A 1 102 ? -4.136 5.131 11.588 1.00 89.12 102 LEU A N 1
ATOM 819 C CA . LEU A 1 102 ? -3.135 6.046 11.057 1.00 89.12 102 LEU A CA 1
ATOM 820 C C . LEU A 1 102 ? -2.068 5.229 10.347 1.00 89.12 102 LEU A C 1
ATOM 822 O O . LEU A 1 102 ? -1.422 4.402 10.976 1.00 89.12 102 LEU A O 1
ATOM 826 N N . VAL A 1 103 ? -1.858 5.472 9.058 1.00 86.75 103 VAL A N 1
ATOM 827 C CA . VAL A 1 103 ? -0.847 4.766 8.263 1.00 86.75 103 VAL A CA 1
ATOM 828 C C . VAL A 1 103 ? 0.220 5.760 7.849 1.00 86.75 103 VAL A C 1
ATOM 830 O O . VAL A 1 103 ? -0.097 6.855 7.391 1.00 86.75 103 VAL A O 1
ATOM 833 N N . ARG A 1 104 ? 1.491 5.402 7.999 1.00 81.94 104 ARG A N 1
ATOM 834 C CA . ARG A 1 104 ? 2.588 6.185 7.448 1.00 81.94 104 ARG A CA 1
ATOM 835 C C . ARG A 1 104 ? 2.685 5.921 5.953 1.00 81.94 104 ARG A C 1
ATOM 837 O O . ARG A 1 104 ? 2.715 4.779 5.511 1.00 81.94 104 ARG A O 1
ATOM 844 N N . HIS A 1 105 ? 2.809 6.997 5.188 1.00 75.06 105 HIS A N 1
ATOM 845 C CA . HIS A 1 105 ? 2.952 6.941 3.734 1.00 75.06 105 HIS A CA 1
ATOM 846 C C . HIS A 1 105 ? 4.127 6.060 3.278 1.00 75.06 105 HIS A C 1
ATOM 848 O O . HIS A 1 105 ? 4.002 5.304 2.320 1.00 75.06 105 HIS A O 1
ATOM 854 N N . PHE A 1 106 ? 5.254 6.110 3.997 1.00 71.94 106 PHE A N 1
ATOM 855 C CA . PHE A 1 106 ? 6.446 5.316 3.701 1.00 71.94 106 PHE A CA 1
ATOM 856 C C . PHE A 1 106 ? 6.615 4.160 4.700 1.00 71.94 106 PHE A C 1
ATOM 858 O O . PHE A 1 106 ? 6.670 4.422 5.908 1.00 71.94 106 PHE A O 1
ATOM 865 N N . PRO A 1 107 ? 6.770 2.909 4.223 1.00 63.97 107 PRO A N 1
ATOM 866 C CA . PRO A 1 107 ? 7.262 1.804 5.040 1.00 63.97 107 PRO A CA 1
ATOM 867 C C . PRO A 1 107 ? 8.611 2.189 5.653 1.00 63.97 107 PRO A C 1
ATOM 869 O O . PRO A 1 107 ? 9.480 2.740 4.976 1.00 63.97 107 PRO A O 1
ATOM 872 N N . THR A 1 108 ? 8.800 1.948 6.947 1.00 54.50 108 THR A N 1
ATOM 873 C CA . THR A 1 108 ? 9.873 2.608 7.706 1.00 54.50 108 THR A CA 1
ATOM 874 C C . THR A 1 108 ? 11.284 2.123 7.391 1.00 54.50 108 THR A C 1
ATOM 876 O O . THR A 1 108 ? 12.213 2.789 7.840 1.00 54.50 108 THR A O 1
ATOM 879 N N . ASN A 1 109 ? 11.490 1.021 6.647 1.00 51.19 109 ASN A N 1
ATOM 880 C CA . ASN A 1 109 ? 12.807 0.371 6.681 1.00 51.19 109 ASN A CA 1
ATOM 881 C C . ASN A 1 109 ? 13.424 -0.272 5.427 1.00 51.19 109 ASN A C 1
ATOM 883 O O . ASN A 1 109 ? 14.576 -0.679 5.578 1.00 51.19 109 ASN A O 1
ATOM 887 N N . LYS A 1 110 ? 12.813 -0.403 4.231 1.00 53.03 110 LYS A N 1
ATOM 888 C CA . LYS A 1 110 ? 13.497 -1.219 3.187 1.00 53.03 110 LYS A CA 1
ATOM 889 C C . LYS A 1 110 ? 13.536 -0.801 1.725 1.00 53.03 110 LYS A C 1
ATOM 891 O O . LYS A 1 110 ? 14.471 -1.240 1.067 1.00 53.03 110 LYS A O 1
ATOM 896 N N . ASP A 1 111 ? 12.672 0.055 1.208 1.00 58.41 111 ASP A N 1
ATOM 897 C CA . ASP A 1 111 ? 12.847 0.563 -0.158 1.00 58.41 111 ASP A CA 1
ATOM 898 C C . ASP A 1 111 ? 11.880 1.736 -0.365 1.00 58.41 111 ASP A C 1
ATOM 900 O O . ASP A 1 111 ? 10.679 1.544 -0.176 1.00 58.41 111 ASP A O 1
ATOM 904 N N . PRO A 1 112 ? 12.341 2.954 -0.700 1.00 61.81 112 PRO A N 1
ATOM 905 C CA . PRO A 1 112 ? 11.443 4.083 -0.923 1.00 61.81 112 PRO A CA 1
ATOM 906 C C . PRO A 1 112 ? 10.617 3.955 -2.213 1.00 61.81 112 PRO A C 1
ATOM 908 O O . PRO A 1 112 ? 9.771 4.813 -2.447 1.00 61.81 112 PRO A O 1
ATOM 911 N N . SER A 1 113 ? 10.849 2.940 -3.055 1.00 70.00 113 SER A N 1
ATOM 912 C CA . SER A 1 113 ? 10.207 2.816 -4.373 1.00 70.00 113 SER A CA 1
ATOM 913 C C . SER A 1 113 ? 8.689 2.631 -4.324 1.00 70.00 113 SER A C 1
ATOM 915 O O . SER A 1 113 ? 8.012 3.203 -5.181 1.00 70.00 113 SER A O 1
ATOM 917 N N . ILE A 1 114 ? 8.146 1.924 -3.321 1.00 79.25 114 ILE A N 1
ATOM 918 C CA . ILE A 1 114 ? 6.697 1.769 -3.113 1.00 79.25 114 ILE A CA 1
ATOM 919 C C . ILE A 1 114 ? 6.244 2.490 -1.844 1.00 79.25 114 ILE A C 1
ATOM 921 O O . ILE A 1 114 ? 6.772 2.268 -0.756 1.00 79.25 114 ILE A O 1
ATOM 925 N N . TYR A 1 115 ? 5.208 3.317 -1.971 1.00 82.50 115 TYR A N 1
ATOM 926 C CA . TYR A 1 115 ? 4.576 3.999 -0.844 1.00 82.50 115 TYR A CA 1
ATOM 927 C C . TYR A 1 115 ? 3.051 3.870 -0.881 1.00 82.50 115 TYR A C 1
ATOM 929 O O . TYR A 1 115 ? 2.448 3.662 -1.938 1.00 82.50 115 TYR A O 1
ATOM 937 N N . ILE A 1 116 ? 2.425 4.015 0.286 1.00 86.00 116 ILE A N 1
ATOM 938 C CA . ILE A 1 116 ? 0.970 4.041 0.447 1.00 86.00 116 ILE A CA 1
ATOM 939 C C . ILE A 1 116 ? 0.500 5.473 0.217 1.00 86.00 116 ILE A C 1
ATOM 941 O O . ILE A 1 116 ? 0.795 6.360 1.011 1.00 86.00 116 ILE A O 1
ATOM 945 N N . ASN A 1 117 ? -0.220 5.706 -0.877 1.00 82.38 117 ASN A N 1
ATOM 946 C CA . ASN A 1 117 ? -0.720 7.034 -1.234 1.00 82.38 117 ASN A CA 1
ATOM 947 C C . ASN A 1 117 ? -1.942 7.408 -0.390 1.00 82.38 117 ASN A C 1
ATOM 949 O O . ASN A 1 117 ? -2.016 8.495 0.176 1.00 82.38 117 ASN A O 1
ATOM 953 N N . TYR A 1 118 ? -2.903 6.489 -0.290 1.00 81.12 118 TYR A N 1
ATOM 954 C CA . TYR A 1 118 ? -4.041 6.638 0.607 1.00 81.12 118 TYR A CA 1
ATOM 955 C C . TYR A 1 118 ? -4.676 5.288 0.938 1.00 81.12 118 TYR A C 1
ATOM 957 O O . TYR A 1 118 ? -4.537 4.308 0.201 1.00 81.12 118 TYR A O 1
ATOM 965 N N . VAL A 1 119 ? -5.424 5.289 2.038 1.00 81.94 119 VAL A N 1
ATOM 966 C CA . VAL A 1 119 ? -6.283 4.197 2.496 1.00 81.94 119 VAL A CA 1
ATOM 967 C C . VAL A 1 119 ? -7.697 4.763 2.649 1.00 81.94 119 VAL A C 1
ATOM 969 O O . VAL A 1 119 ? -7.856 5.909 3.081 1.00 81.94 119 VAL A O 1
ATOM 972 N N . THR A 1 120 ? -8.715 4.008 2.250 1.00 85.31 120 THR A N 1
ATOM 973 C CA . THR A 1 120 ? -10.133 4.335 2.478 1.00 85.31 120 THR A CA 1
ATOM 974 C C . THR A 1 120 ? -10.772 3.287 3.386 1.00 85.31 120 THR A C 1
ATOM 976 O O . THR A 1 120 ? -10.085 2.619 4.140 1.00 85.31 120 THR A O 1
ATOM 979 N N . ASP A 1 121 ? -12.086 3.149 3.384 1.00 80.06 121 ASP A N 1
ATOM 980 C CA . ASP A 1 121 ? -12.817 2.057 4.027 1.00 80.06 121 ASP A CA 1
ATOM 981 C C . ASP A 1 121 ? -12.850 0.765 3.189 1.00 80.06 121 ASP A C 1
ATOM 983 O O . ASP A 1 121 ? -13.210 -0.283 3.715 1.00 80.06 121 ASP A O 1
ATOM 987 N N . GLU A 1 122 ? -12.423 0.811 1.923 1.00 85.19 122 GLU A N 1
ATOM 988 C CA . GLU A 1 122 ? -12.513 -0.319 0.979 1.00 85.19 122 GLU A CA 1
ATOM 989 C C . GLU A 1 122 ? -11.245 -0.561 0.145 1.00 85.19 122 GLU A C 1
ATOM 991 O O . GLU A 1 122 ? -11.118 -1.600 -0.506 1.00 85.19 122 GLU A O 1
ATOM 996 N N . LEU A 1 123 ? -10.308 0.392 0.117 1.00 89.25 123 LEU A N 1
ATOM 997 C CA . LEU A 1 123 ? -9.186 0.369 -0.814 1.00 89.25 123 LEU A CA 1
ATOM 998 C C . LEU A 1 123 ? -7.907 0.947 -0.214 1.00 89.25 123 LEU A C 1
ATOM 1000 O O . LEU A 1 123 ? -7.905 2.002 0.419 1.00 89.25 123 LEU A O 1
ATOM 1004 N N . ILE A 1 124 ? -6.791 0.287 -0.512 1.00 89.81 124 ILE A N 1
ATOM 1005 C CA . ILE A 1 124 ? -5.446 0.837 -0.353 1.00 89.81 124 ILE A CA 1
ATOM 1006 C C . ILE A 1 124 ? -4.842 1.098 -1.731 1.00 89.81 124 ILE A C 1
ATOM 1008 O O . ILE A 1 124 ? -4.855 0.224 -2.604 1.00 89.81 124 ILE A O 1
ATOM 1012 N N . ARG A 1 125 ? -4.309 2.309 -1.932 1.00 90.62 125 ARG A N 1
ATOM 1013 C CA . ARG A 1 125 ? -3.547 2.659 -3.133 1.00 90.62 125 ARG A CA 1
ATOM 1014 C C . ARG A 1 125 ? -2.058 2.695 -2.832 1.00 90.62 125 ARG A C 1
ATOM 1016 O O . ARG A 1 125 ? -1.612 3.478 -1.994 1.00 90.62 125 ARG A O 1
ATOM 1023 N N . LEU A 1 126 ? -1.299 1.936 -3.611 1.00 89.62 126 LEU A N 1
ATOM 1024 C CA . LEU A 1 126 ? 0.159 1.973 -3.645 1.00 89.62 126 LEU A CA 1
ATOM 1025 C C . LEU A 1 126 ? 0.645 2.708 -4.894 1.00 89.62 126 LEU A C 1
ATOM 1027 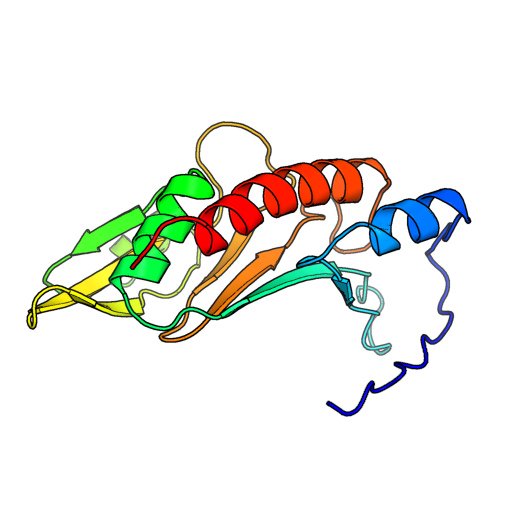O O . LEU A 1 126 ? 0.032 2.594 -5.958 1.00 89.62 126 LEU A O 1
ATOM 1031 N N . ILE A 1 127 ? 1.762 3.422 -4.774 1.00 88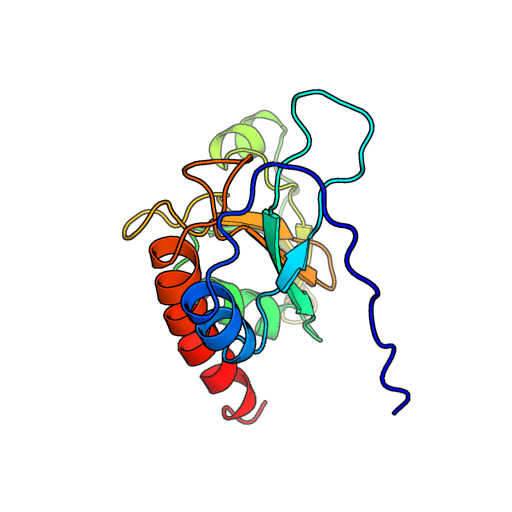.38 127 ILE A N 1
ATOM 1032 C CA . ILE A 1 127 ? 2.493 4.022 -5.897 1.00 88.38 127 ILE A CA 1
ATOM 1033 C C . ILE A 1 127 ? 3.917 3.481 -5.878 1.00 88.38 127 ILE A C 1
ATOM 1035 O O . ILE A 1 127 ? 4.583 3.581 -4.853 1.00 88.38 127 ILE A O 1
ATOM 1039 N N . GLY A 1 128 ? 4.361 2.907 -6.997 1.00 88.06 128 GLY A N 1
ATOM 1040 C CA . GLY A 1 128 ? 5.605 2.140 -7.104 1.00 88.06 128 GLY A CA 1
ATOM 1041 C C . GLY A 1 128 ? 6.756 2.804 -7.848 1.00 88.06 128 GLY A C 1
ATOM 1042 O O . GLY A 1 128 ? 7.749 2.140 -8.103 1.00 88.06 128 GLY A O 1
ATOM 1043 N N . ASN A 1 129 ? 6.639 4.080 -8.218 1.00 83.00 129 ASN A N 1
ATOM 1044 C CA . ASN A 1 129 ? 7.702 4.837 -8.888 1.00 83.00 129 ASN A CA 1
ATOM 1045 C C . ASN A 1 129 ? 8.015 6.151 -8.159 1.00 83.00 129 ASN A C 1
ATOM 1047 O O . ASN A 1 129 ? 8.022 7.237 -8.737 1.00 83.00 129 ASN A O 1
ATOM 1051 N N . GLN A 1 130 ? 8.262 6.054 -6.853 1.00 72.50 130 GLN A N 1
ATOM 1052 C CA . GLN A 1 130 ? 8.481 7.204 -5.968 1.00 72.50 130 GLN A CA 1
ATOM 1053 C C . GLN A 1 130 ? 9.639 8.115 -6.392 1.00 72.50 130 GLN A C 1
ATOM 1055 O O . GLN A 1 130 ? 9.555 9.334 -6.228 1.00 72.50 130 GLN A O 1
ATOM 1060 N N . SER A 1 131 ? 10.705 7.533 -6.949 1.00 65.75 131 SER A N 1
ATOM 1061 C CA . SER A 1 131 ? 11.908 8.267 -7.355 1.00 65.75 131 SER A CA 1
ATOM 1062 C C . SER A 1 131 ? 11.646 9.249 -8.503 1.00 65.75 131 SER A C 1
ATOM 1064 O O . SER A 1 131 ? 12.410 10.196 -8.701 1.00 65.75 131 SER A O 1
ATOM 1066 N N . SER A 1 132 ? 10.551 9.060 -9.247 1.00 65.94 132 SER A N 1
ATOM 1067 C CA . SER A 1 132 ? 10.142 9.944 -10.328 1.00 65.94 132 SER A CA 1
ATOM 1068 C C . SER A 1 132 ? 8.648 9.835 -10.601 1.00 65.94 132 SER A C 1
ATOM 1070 O O . SER A 1 132 ? 8.183 8.889 -11.228 1.00 65.94 132 SER A O 1
ATOM 1072 N N . TRP A 1 133 ? 7.910 10.896 -10.278 1.00 66.56 133 TRP A N 1
ATOM 1073 C CA . TRP A 1 133 ? 6.507 11.067 -10.677 1.00 66.56 133 TRP A CA 1
ATOM 1074 C C . TRP A 1 133 ? 6.317 11.134 -12.200 1.00 66.56 133 TRP A C 1
ATOM 1076 O O . TRP A 1 133 ? 5.186 11.154 -12.668 1.00 66.56 133 TRP A O 1
ATOM 1086 N N . TYR A 1 134 ? 7.418 11.184 -12.962 1.00 68.88 134 TYR A N 1
ATOM 1087 C CA . TYR A 1 134 ? 7.462 11.374 -14.411 1.00 68.88 134 TYR A CA 1
ATOM 1088 C C . TYR A 1 134 ? 7.816 10.107 -15.186 1.00 68.88 134 TYR A C 1
ATOM 1090 O O . TYR A 1 134 ? 7.451 9.983 -16.357 1.00 68.88 134 TYR A O 1
ATOM 1098 N N . LYS A 1 135 ? 8.521 9.164 -14.552 1.00 77.88 135 LYS A N 1
ATOM 1099 C CA . LYS A 1 135 ? 9.096 7.990 -15.212 1.00 77.88 135 LYS A CA 1
ATOM 1100 C C . LYS A 1 135 ? 8.928 6.750 -14.346 1.00 77.88 135 LYS A C 1
ATOM 1102 O O . LYS A 1 135 ? 9.230 6.775 -13.162 1.00 77.88 135 LYS A O 1
ATOM 1107 N N . VAL A 1 136 ? 8.531 5.660 -14.993 1.00 82.38 136 VAL A N 1
ATOM 1108 C CA . VAL A 1 136 ? 8.609 4.306 -14.444 1.00 82.38 136 VAL A CA 1
ATOM 1109 C C . VAL A 1 136 ? 9.800 3.606 -15.082 1.00 82.38 136 VAL A C 1
ATOM 1111 O O . VAL A 1 136 ? 9.997 3.679 -16.298 1.00 82.38 136 VAL A O 1
ATOM 1114 N N . THR A 1 137 ? 10.617 2.970 -14.258 1.00 86.38 137 THR A N 1
ATOM 1115 C CA . THR A 1 137 ? 11.817 2.232 -14.649 1.00 86.38 137 THR A CA 1
ATOM 1116 C C . THR A 1 137 ? 11.592 0.725 -14.535 1.00 86.38 137 THR A C 1
ATOM 1118 O O . THR A 1 137 ? 10.610 0.266 -13.955 1.00 86.38 137 THR A O 1
ATOM 1121 N N . LEU A 1 138 ? 12.520 -0.063 -15.084 1.00 86.00 138 LEU A N 1
ATOM 1122 C CA . LEU A 1 138 ? 12.506 -1.514 -14.902 1.00 86.00 138 LEU A CA 1
ATOM 1123 C C . LEU A 1 138 ? 12.629 -1.898 -13.418 1.00 86.00 138 LEU A C 1
ATOM 1125 O O . LEU A 1 138 ? 11.921 -2.790 -12.968 1.00 86.00 138 LEU A O 1
ATOM 1129 N N . TYR A 1 139 ? 13.457 -1.170 -12.662 1.00 86.19 139 TYR A N 1
ATOM 1130 C CA . TYR A 1 139 ? 13.618 -1.361 -11.220 1.00 86.19 139 TYR A CA 1
ATOM 1131 C C . TYR A 1 139 ? 12.287 -1.212 -10.473 1.00 86.19 139 TYR A C 1
ATOM 1133 O O . TYR A 1 139 ? 11.922 -2.082 -9.689 1.00 86.19 139 TYR A O 1
ATOM 1141 N N . ASP A 1 140 ? 11.520 -0.158 -10.775 1.00 86.81 140 ASP A N 1
ATOM 1142 C CA . ASP A 1 140 ? 10.209 0.084 -10.155 1.00 86.81 140 ASP A CA 1
ATOM 1143 C C . ASP A 1 140 ? 9.251 -1.105 -10.378 1.00 86.81 140 ASP A C 1
ATOM 1145 O O . ASP A 1 140 ? 8.529 -1.525 -9.473 1.00 86.81 140 ASP A O 1
ATOM 1149 N N . ILE A 1 141 ? 9.278 -1.697 -11.578 1.00 88.62 141 ILE A N 1
ATOM 1150 C CA . ILE A 1 141 ? 8.462 -2.873 -11.921 1.00 88.62 141 ILE A CA 1
ATOM 1151 C C . ILE A 1 141 ? 8.968 -4.129 -11.207 1.00 88.62 141 ILE A C 1
ATOM 1153 O O . ILE A 1 141 ? 8.168 -4.929 -10.730 1.00 88.62 141 ILE A O 1
ATOM 1157 N N . GLU A 1 142 ? 10.282 -4.321 -11.108 1.00 88.69 142 GLU A N 1
ATOM 1158 C CA . GLU A 1 142 ? 10.860 -5.455 -10.384 1.00 88.69 142 GLU A CA 1
ATOM 1159 C C . GLU A 1 142 ? 10.512 -5.419 -8.895 1.00 88.69 142 GLU A C 1
ATOM 1161 O O . GLU A 1 142 ? 10.191 -6.460 -8.317 1.00 88.69 142 GLU A O 1
ATOM 1166 N N . VAL A 1 143 ? 10.505 -4.235 -8.282 1.00 87.31 143 VAL A N 1
ATOM 1167 C CA . VAL A 1 143 ? 10.039 -4.060 -6.902 1.00 87.31 143 VAL A CA 1
ATOM 1168 C C . VAL A 1 143 ? 8.530 -4.314 -6.804 1.00 87.31 143 VAL A C 1
ATOM 1170 O O . VAL A 1 143 ? 8.095 -5.069 -5.931 1.00 87.31 143 VAL A O 1
ATOM 1173 N N . ALA A 1 144 ? 7.723 -3.802 -7.739 1.00 89.06 144 ALA A N 1
ATOM 1174 C CA . ALA A 1 144 ? 6.286 -4.091 -7.801 1.00 89.06 144 ALA A CA 1
ATOM 1175 C C . ALA A 1 144 ? 5.975 -5.597 -7.891 1.00 89.06 144 ALA A C 1
ATOM 1177 O O . ALA A 1 144 ? 5.090 -6.084 -7.189 1.00 89.06 144 ALA A O 1
ATOM 1178 N N . LEU A 1 145 ? 6.746 -6.366 -8.664 1.00 89.81 145 LEU A N 1
ATOM 1179 C CA . LEU A 1 145 ? 6.594 -7.825 -8.767 1.00 89.81 145 LEU A CA 1
ATOM 1180 C C . LEU A 1 145 ? 6.874 -8.559 -7.444 1.00 89.81 145 LEU A C 1
ATOM 1182 O O . LEU A 1 145 ? 6.237 -9.576 -7.139 1.00 89.81 145 LEU A O 1
ATOM 1186 N N . GLN A 1 146 ? 7.806 -8.056 -6.631 1.00 88.25 146 GLN A N 1
ATOM 1187 C CA . GLN A 1 146 ? 8.055 -8.610 -5.296 1.00 88.25 146 GLN A CA 1
ATOM 1188 C C . GLN A 1 146 ? 6.844 -8.394 -4.383 1.00 88.25 146 GLN A C 1
ATOM 1190 O O . GLN A 1 146 ? 6.433 -9.313 -3.670 1.00 88.25 146 GLN A O 1
ATOM 1195 N N . TYR A 1 147 ? 6.231 -7.212 -4.450 1.00 86.56 147 TYR A N 1
ATOM 1196 C CA . TYR A 1 147 ? 5.009 -6.899 -3.710 1.00 86.56 147 TYR A CA 1
ATOM 1197 C C . TYR A 1 147 ? 3.808 -7.708 -4.201 1.00 86.56 147 TYR A C 1
ATOM 1199 O O . TYR A 1 147 ? 3.066 -8.238 -3.378 1.00 86.56 147 TYR A O 1
ATOM 1207 N N . ASP A 1 148 ? 3.660 -7.912 -5.508 1.00 87.50 148 ASP A N 1
ATOM 1208 C CA . ASP A 1 148 ? 2.622 -8.785 -6.066 1.00 87.50 148 ASP A CA 1
ATOM 1209 C C . ASP A 1 148 ? 2.713 -10.209 -5.521 1.00 87.50 148 ASP A C 1
ATOM 1211 O O . ASP A 1 148 ? 1.699 -10.820 -5.185 1.00 87.50 148 ASP A O 1
ATOM 1215 N N . THR A 1 149 ? 3.933 -10.730 -5.381 1.00 86.88 149 THR A N 1
ATOM 1216 C CA . THR A 1 149 ? 4.165 -12.059 -4.805 1.00 86.88 149 THR A CA 1
ATOM 1217 C C . THR A 1 149 ? 3.729 -12.115 -3.340 1.00 86.88 149 THR A C 1
ATOM 1219 O O . THR A 1 149 ? 3.067 -13.073 -2.934 1.00 86.88 149 THR A O 1
ATOM 1222 N N . LYS A 1 150 ? 4.053 -11.078 -2.554 1.00 85.62 150 LYS A N 1
ATOM 1223 C CA . LYS A 1 150 ? 3.609 -10.949 -1.157 1.00 85.62 150 LYS A CA 1
ATOM 1224 C C . LYS A 1 150 ? 2.079 -10.865 -1.060 1.00 85.62 150 LYS A C 1
ATOM 1226 O O . LYS A 1 150 ? 1.475 -11.563 -0.250 1.00 85.62 150 LYS A O 1
ATOM 1231 N N . LEU A 1 151 ? 1.444 -10.070 -1.920 1.00 83.25 151 LEU A N 1
ATOM 1232 C CA . LEU A 1 151 ? -0.007 -9.868 -1.940 1.00 83.25 151 LEU A CA 1
ATOM 1233 C C . LEU A 1 151 ? -0.773 -11.107 -2.420 1.00 83.25 151 LEU A C 1
ATOM 1235 O O . LEU A 1 151 ? -1.833 -11.419 -1.889 1.00 83.25 151 LEU A O 1
ATOM 1239 N N . GLU A 1 152 ? -0.247 -11.877 -3.373 1.00 83.44 152 GLU A N 1
ATOM 1240 C CA . GLU A 1 152 ? -0.866 -13.145 -3.788 1.00 83.44 152 GLU A CA 1
ATOM 1241 C C . GLU A 1 152 ? -0.892 -14.198 -2.671 1.00 83.44 152 GLU A C 1
ATOM 1243 O O . GLU A 1 152 ? -1.768 -15.067 -2.674 1.00 83.44 152 GLU A O 1
ATOM 1248 N N . ALA A 1 153 ? 0.024 -14.130 -1.700 1.00 74.31 153 ALA A N 1
ATOM 1249 C CA . ALA A 1 153 ? -0.006 -15.024 -0.546 1.00 74.31 153 ALA A CA 1
ATOM 1250 C C . ALA A 1 153 ? -1.266 -14.819 0.321 1.00 74.31 153 ALA A C 1
ATOM 1252 O O . ALA A 1 153 ? -1.752 -15.790 0.898 1.00 74.31 153 ALA A O 1
ATOM 1253 N N . LEU A 1 154 ? -1.857 -13.613 0.334 1.00 70.12 154 LEU A N 1
ATOM 1254 C CA . LEU A 1 154 ? -3.090 -13.305 1.076 1.00 70.12 154 LEU A CA 1
ATOM 1255 C C . LEU A 1 154 ? -4.289 -14.125 0.607 1.00 70.12 154 LEU A C 1
ATOM 1257 O O . LEU A 1 154 ? -5.065 -14.604 1.424 1.00 70.12 154 LEU A O 1
ATOM 1261 N N . LYS A 1 155 ? -4.428 -14.336 -0.708 1.00 64.88 155 LYS A N 1
ATOM 1262 C CA . LYS A 1 155 ? -5.553 -15.097 -1.283 1.00 64.88 155 LYS A CA 1
ATOM 1263 C C . LYS A 1 155 ? -5.543 -16.580 -0.901 1.00 64.88 155 LYS A C 1
ATOM 1265 O O . LYS A 1 155 ? -6.507 -17.285 -1.184 1.00 64.88 155 LYS A O 1
ATOM 1270 N N . LYS A 1 156 ? -4.442 -17.075 -0.327 1.00 54.69 156 LYS A N 1
ATOM 1271 C CA . LYS A 1 156 ? -4.263 -18.483 0.053 1.00 54.69 156 LYS A CA 1
ATOM 1272 C C . LYS A 1 156 ? -4.446 -18.737 1.546 1.00 54.69 156 LYS A C 1
ATOM 1274 O O . LYS A 1 156 ? -4.451 -19.902 1.938 1.00 54.69 156 LYS A O 1
ATOM 1279 N N . VAL A 1 157 ? -4.580 -17.693 2.364 1.00 46.69 157 VAL A N 1
ATOM 1280 C CA . VAL A 1 157 ? -4.900 -17.839 3.785 1.00 46.69 157 VAL A CA 1
ATOM 1281 C C . VAL A 1 157 ? -6.423 -17.964 3.894 1.00 46.69 157 VAL A C 1
ATOM 1283 O O . VAL A 1 157 ? -7.119 -17.051 3.450 1.00 46.69 157 VAL A O 1
ATOM 1286 N N . PRO A 1 158 ? -6.968 -19.086 4.402 1.00 43.41 158 PRO A N 1
ATOM 1287 C CA . PRO A 1 158 ? -8.400 -19.192 4.655 1.00 43.41 158 PRO A CA 1
ATOM 1288 C C . PRO A 1 158 ? -8.809 -18.100 5.649 1.00 43.41 158 PRO A C 1
ATOM 1290 O O . PRO A 1 158 ? -8.191 -18.000 6.710 1.00 43.41 158 PRO A O 1
ATOM 1293 N N . GLN A 1 159 ? -9.793 -17.281 5.268 1.00 46.69 159 GLN A N 1
ATOM 1294 C CA . GLN A 1 159 ? -10.460 -16.336 6.168 1.00 46.69 159 GLN A CA 1
ATOM 1295 C C . GLN A 1 159 ? -11.263 -17.078 7.240 1.00 46.69 159 GLN A C 1
ATOM 1297 O O . GLN A 1 159 ? -11.852 -18.136 6.904 1.00 46.69 159 GLN A O 1
#

pLDDT: mean 76.48, std 17.43, range [24.48, 93.69]

Organism: NCBI:txid1736908

Sequence (159 aa):
MKHSSKKIGYGAGLEYSSELREKLDQCRYFYLKSPRGGHFNDGYELIADIVYENSSQLLTMLDILEADYSLSATKPSIAENDKYCYCRPVEISLDKETQWLLVRHFPTNKDPSIYINYVTDELIRLIGNQSSWYKVTLYDIEVALQYDTKLEALKKVPQ

Secondary structure (DSSP, 8-state):
-----------S-----HHHHHHHTT-SSEEEEPP-SSSTT---EEEEEEE-SSHHHHHHHHHHTT--EEEESSPPPHHHHHTTTTPPPEEEEETTEEEEEEE-SS-SSS-TT-EEEEE-SSEEEEES-TT-TT---HHHHHHHHHHHHHHHHHTTS--

Radius of gyration: 17.03 Å; chains: 1; bounding box: 31×39×47 Å